Protein AF-A0A957SIU6-F1 (afdb_monomer)

pLDDT: mean 91.13, std 9.46, range [49.53, 98.44]

Secondary structure (DSSP, 8-state):
-PPPEEEEE--SHHHHHHHHHHHHTT-EEEEEES-HHHHHHHGGGSSEEEE--TT-HHHHHHHTGGGSSEEEE---S-HHHHHHHHHHHHHTT-S-EEEE-SSHHHHHHHHHTT-SEEE-HHHHHHHHHHHHHH-TTEEEEEEEETTEEEEEE---S--

Radius of gyration: 17.61 Å; Cα contacts (8 Å, |Δi|>4): 301; chains: 1; bounding box: 33×36×60 Å

Sequence (159 aa):
MKAKQFLVVGAGRFGAAVATTLYELKHEVVVIDEDEEAIENIMDKVTHALIADATDEATLRKIGCSNFDAIIIAIGENFEANILATVAAKSLGAQHVISKAKDLLSARVLERIGADMVIRPEHDMGVRLAGQLSSPTVIDALEMGDGHEVIEVEISAKL

Structure (mmCIF, N/CA/C/O backbone):
data_AF-A0A957SIU6-F1
#
_entry.id   AF-A0A957SIU6-F1
#
loop_
_atom_site.group_PDB
_atom_site.id
_atom_site.type_symbol
_atom_site.label_atom_id
_atom_site.label_alt_id
_atom_site.label_comp_id
_atom_site.label_asym_id
_atom_site.label_entity_id
_atom_site.label_seq_id
_atom_site.pdbx_PDB_ins_code
_atom_site.Cartn_x
_atom_site.Cartn_y
_atom_site.Cartn_z
_atom_site.occupancy
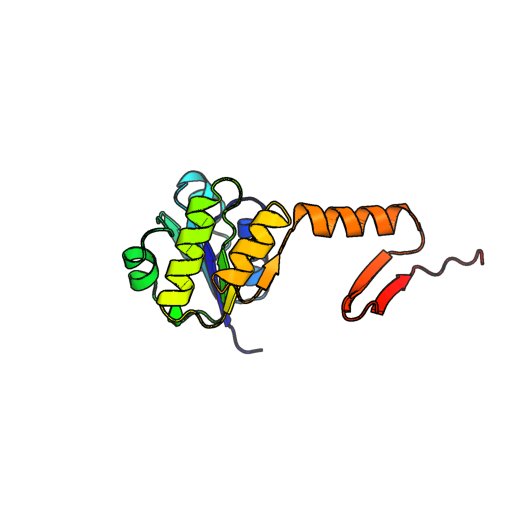_atom_site.B_iso_or_equiv
_atom_site.auth_seq_id
_atom_site.auth_comp_id
_atom_site.auth_asym_id
_atom_site.auth_atom_id
_atom_site.pdbx_PDB_model_num
ATOM 1 N N . MET A 1 1 ? -18.121 10.102 -12.415 1.00 61.47 1 MET A N 1
ATOM 2 C CA . MET A 1 1 ? -17.786 8.921 -11.587 1.00 61.47 1 MET A CA 1
ATOM 3 C C . MET A 1 1 ? -18.077 9.255 -10.134 1.00 61.47 1 MET A C 1
ATOM 5 O O . MET A 1 1 ? -17.905 10.408 -9.766 1.00 61.47 1 MET A O 1
ATOM 9 N N . LYS A 1 2 ? -18.560 8.298 -9.334 1.00 80.62 2 LYS A N 1
ATOM 10 C CA . LYS A 1 2 ? -18.734 8.489 -7.886 1.00 80.62 2 LYS A CA 1
ATOM 11 C C . LYS A 1 2 ? -17.346 8.505 -7.230 1.00 80.62 2 LYS A C 1
ATOM 13 O O . LYS A 1 2 ? -16.526 7.662 -7.588 1.00 80.62 2 LYS A O 1
ATOM 18 N N . ALA A 1 3 ? -17.085 9.456 -6.332 1.00 84.50 3 ALA A N 1
ATOM 19 C CA . ALA A 1 3 ? -15.851 9.465 -5.550 1.00 84.50 3 ALA A CA 1
ATOM 20 C C . ALA A 1 3 ? -15.792 8.196 -4.686 1.00 84.50 3 ALA A C 1
ATOM 22 O O . ALA A 1 3 ? -16.791 7.833 -4.059 1.00 84.50 3 ALA A O 1
ATOM 23 N N . LYS A 1 4 ? -14.650 7.511 -4.732 1.00 96.06 4 LYS A N 1
ATOM 24 C CA . LYS A 1 4 ? -14.345 6.327 -3.930 1.00 96.06 4 LYS A CA 1
ATOM 25 C C . LYS A 1 4 ? -13.429 6.709 -2.772 1.00 96.06 4 LYS A C 1
ATOM 27 O O . LYS A 1 4 ? -12.750 7.735 -2.851 1.00 96.06 4 LYS A O 1
ATOM 32 N N . GLN A 1 5 ? -13.420 5.878 -1.742 1.00 97.44 5 GLN A N 1
ATOM 33 C CA . GLN A 1 5 ? -12.589 6.022 -0.554 1.00 97.44 5 GLN A CA 1
ATOM 34 C C . GLN A 1 5 ? -11.495 4.958 -0.551 1.00 97.44 5 GLN A C 1
ATOM 36 O O . GLN A 1 5 ? -11.781 3.763 -0.649 1.00 97.44 5 GLN A O 1
ATOM 41 N N . PHE A 1 6 ? -10.247 5.390 -0.390 1.00 98.38 6 PHE A N 1
ATOM 42 C CA . PHE A 1 6 ? -9.079 4.516 -0.336 1.00 98.38 6 PHE A CA 1
ATOM 43 C C . PHE A 1 6 ? -8.300 4.708 0.961 1.00 98.38 6 PHE A C 1
ATOM 45 O O . PHE A 1 6 ? -8.076 5.840 1.395 1.00 98.38 6 PHE A O 1
ATOM 52 N N . LEU A 1 7 ? -7.856 3.598 1.546 1.00 98.25 7 LEU A N 1
ATOM 53 C CA . LEU A 1 7 ? -6.885 3.594 2.637 1.00 98.25 7 LEU A CA 1
ATOM 54 C C . LEU A 1 7 ? -5.543 3.106 2.093 1.00 98.25 7 LEU A C 1
ATOM 56 O O . LEU A 1 7 ? -5.462 2.006 1.550 1.00 98.25 7 LEU A O 1
ATOM 60 N N . VAL A 1 8 ? -4.490 3.899 2.247 1.00 98.31 8 VAL A N 1
ATOM 61 C CA . VAL A 1 8 ? -3.121 3.510 1.898 1.00 98.31 8 VAL A CA 1
ATOM 62 C C . VAL A 1 8 ? -2.322 3.335 3.181 1.00 98.31 8 VAL A C 1
ATOM 64 O O . VAL A 1 8 ? -2.169 4.264 3.967 1.00 98.31 8 VAL A O 1
ATOM 67 N N . VAL A 1 9 ? -1.823 2.124 3.389 1.00 97.88 9 VAL A N 1
ATOM 68 C CA . VAL A 1 9 ? -0.982 1.743 4.519 1.00 97.88 9 VAL A CA 1
ATOM 69 C C . VAL A 1 9 ? 0.469 1.723 4.056 1.00 97.88 9 VAL A C 1
ATOM 71 O O . VAL A 1 9 ? 0.860 0.856 3.276 1.00 97.88 9 VAL A O 1
ATOM 74 N N . GLY A 1 10 ? 1.264 2.666 4.542 1.00 96.88 10 GLY A N 1
ATOM 75 C CA . GLY A 1 10 ? 2.638 2.906 4.124 1.00 96.88 10 GLY A CA 1
ATOM 76 C C . GLY A 1 10 ? 2.744 4.094 3.162 1.00 96.88 10 GLY A C 1
ATOM 77 O O . GLY A 1 10 ? 2.254 4.040 2.035 1.00 96.88 10 GLY A O 1
ATOM 78 N N . ALA A 1 11 ? 3.448 5.138 3.582 1.00 96.94 11 ALA A N 1
ATOM 79 C CA . ALA A 1 11 ? 3.753 6.374 2.863 1.00 96.94 11 ALA A CA 1
ATOM 80 C C . ALA A 1 11 ? 5.154 6.360 2.214 1.00 96.94 11 ALA A C 1
ATOM 82 O O . ALA A 1 11 ? 5.678 7.393 1.800 1.00 96.94 11 ALA A O 1
ATOM 83 N N . GLY A 1 12 ? 5.764 5.181 2.056 1.00 94.69 12 GLY A N 1
ATOM 84 C CA . GLY A 1 12 ? 6.974 5.018 1.247 1.00 94.69 12 GLY A CA 1
ATOM 85 C C . GLY A 1 12 ? 6.740 5.343 -0.239 1.00 94.69 12 GLY A C 1
ATOM 86 O O . GLY A 1 12 ? 5.622 5.594 -0.675 1.00 94.69 12 GLY A O 1
ATOM 87 N N . ARG A 1 13 ? 7.791 5.261 -1.068 1.00 95.50 13 ARG A N 1
ATOM 88 C CA . ARG A 1 13 ? 7.764 5.681 -2.493 1.00 95.50 13 ARG A CA 1
ATOM 89 C C . ARG A 1 13 ? 6.533 5.214 -3.283 1.00 95.50 13 ARG A C 1
ATOM 91 O O . ARG A 1 13 ? 5.926 6.001 -3.998 1.00 95.50 13 ARG A O 1
ATOM 98 N N . PHE A 1 14 ? 6.188 3.931 -3.168 1.00 96.50 14 PHE A N 1
ATOM 99 C CA . PHE A 1 14 ? 5.059 3.355 -3.897 1.00 96.50 14 PHE A CA 1
ATOM 100 C C . PHE A 1 14 ? 3.709 3.810 -3.327 1.00 96.50 14 PHE A C 1
ATOM 102 O O . PHE A 1 14 ? 2.860 4.281 -4.077 1.00 96.50 14 PHE A O 1
ATOM 109 N N . GLY A 1 15 ? 3.520 3.696 -2.008 1.00 97.56 15 GLY A N 1
ATOM 110 C CA . GLY A 1 15 ? 2.267 4.080 -1.359 1.00 97.56 15 GLY A CA 1
ATOM 111 C C . GLY A 1 15 ? 1.973 5.570 -1.509 1.00 97.56 15 GLY A C 1
ATOM 112 O O . GLY A 1 15 ? 0.854 5.931 -1.859 1.00 97.56 15 GLY A O 1
ATOM 113 N N . ALA A 1 16 ? 2.995 6.423 -1.384 1.00 97.75 16 ALA A N 1
ATOM 114 C CA . ALA A 1 16 ? 2.873 7.852 -1.632 1.00 97.75 16 ALA A CA 1
ATOM 115 C C . ALA A 1 16 ? 2.419 8.152 -3.064 1.00 97.75 16 ALA A C 1
ATOM 117 O O . ALA A 1 16 ? 1.456 8.889 -3.243 1.00 97.75 16 ALA A O 1
ATOM 118 N N . ALA A 1 17 ? 3.047 7.538 -4.074 1.00 98.19 17 ALA A N 1
ATOM 119 C CA . ALA A 1 17 ? 2.654 7.725 -5.470 1.00 98.19 17 ALA A CA 1
ATOM 120 C C . ALA A 1 17 ? 1.197 7.301 -5.720 1.00 98.19 17 ALA A C 1
ATOM 122 O O . ALA A 1 17 ? 0.432 8.046 -6.329 1.00 98.19 17 ALA A O 1
ATOM 123 N N . VAL A 1 18 ? 0.786 6.139 -5.199 1.00 98.19 18 VAL A N 1
ATOM 124 C CA . VAL A 1 18 ? -0.607 5.674 -5.294 1.00 98.19 18 VAL A CA 1
ATOM 125 C C . VAL A 1 18 ? -1.557 6.669 -4.629 1.00 98.19 18 VAL A C 1
ATOM 127 O O . VAL A 1 18 ? -2.552 7.067 -5.235 1.00 98.19 18 VAL A O 1
ATOM 130 N N . ALA A 1 19 ? -1.245 7.097 -3.407 1.00 98.38 19 ALA A N 1
ATOM 131 C CA . ALA A 1 19 ? -2.091 7.989 -2.630 1.00 98.38 19 ALA A CA 1
ATOM 132 C C . ALA A 1 19 ? -2.274 9.353 -3.309 1.00 98.38 19 ALA A C 1
ATOM 134 O O . ALA A 1 19 ? -3.408 9.807 -3.480 1.00 98.38 19 ALA A O 1
ATOM 135 N N . THR A 1 20 ? -1.183 9.982 -3.753 1.00 98.25 20 THR A N 1
ATOM 136 C CA . THR A 1 20 ? -1.244 11.296 -4.403 1.00 98.25 20 THR A CA 1
ATOM 137 C C . THR A 1 20 ? -1.962 11.227 -5.744 1.00 98.25 20 THR A C 1
ATOM 139 O O . THR A 1 20 ? -2.789 12.086 -6.033 1.00 98.25 20 THR A O 1
ATOM 142 N N . THR A 1 21 ? -1.731 10.181 -6.544 1.00 98.25 21 THR A N 1
ATOM 143 C CA . THR A 1 21 ? -2.425 10.021 -7.830 1.00 98.25 21 THR A CA 1
ATOM 144 C C . THR A 1 21 ? -3.920 9.765 -7.638 1.00 98.25 21 THR A C 1
ATOM 146 O O . THR A 1 21 ? -4.737 10.364 -8.335 1.00 98.25 21 THR A O 1
ATOM 149 N N . LEU A 1 22 ? -4.321 8.933 -6.670 1.00 98.12 22 LEU A N 1
ATOM 150 C CA . LEU A 1 22 ? -5.741 8.736 -6.346 1.00 98.12 22 LEU A CA 1
ATOM 151 C C . LEU A 1 22 ? -6.409 10.046 -5.899 1.00 98.12 22 LEU A C 1
ATOM 153 O O . LEU A 1 22 ? -7.533 10.342 -6.311 1.00 98.12 22 LEU A O 1
ATOM 157 N N . TYR A 1 23 ? -5.707 10.855 -5.109 1.00 97.75 23 TYR A N 1
ATOM 158 C CA . TYR A 1 23 ? -6.196 12.159 -4.672 1.00 97.75 23 TYR A CA 1
ATOM 159 C C . TYR A 1 23 ? -6.336 13.154 -5.839 1.00 97.75 23 TYR A C 1
ATOM 161 O O . TYR A 1 23 ? -7.362 13.830 -5.974 1.00 97.75 23 TYR A O 1
ATOM 169 N N . GLU A 1 24 ? -5.360 13.202 -6.750 1.00 97.25 24 GLU A N 1
ATOM 170 C CA . GLU A 1 24 ? -5.419 14.007 -7.980 1.00 97.25 24 GLU A CA 1
ATOM 171 C C . GLU A 1 24 ? -6.613 13.626 -8.866 1.00 97.25 24 GLU A C 1
ATOM 173 O O . GLU A 1 24 ? -7.295 14.507 -9.407 1.00 97.25 24 GLU A O 1
ATOM 178 N N . LEU A 1 25 ? -6.936 12.329 -8.922 1.00 96.81 25 LEU A N 1
ATOM 179 C CA . LEU A 1 25 ? -8.120 11.768 -9.583 1.00 96.81 25 LEU A CA 1
ATOM 180 C C . LEU A 1 25 ? -9.445 12.059 -8.848 1.00 96.81 25 LEU A C 1
ATOM 182 O O . LEU A 1 25 ? -10.499 11.566 -9.256 1.00 96.81 25 LEU A O 1
ATOM 186 N N . LYS A 1 26 ? -9.426 12.916 -7.818 1.00 96.88 26 LYS A N 1
ATOM 187 C CA . LYS A 1 26 ? -10.594 13.375 -7.042 1.00 96.88 26 LYS A CA 1
ATOM 188 C C . LYS A 1 26 ? -11.258 12.268 -6.224 1.00 96.88 26 LYS A C 1
ATOM 190 O O . LYS A 1 26 ? -12.479 12.265 -6.048 1.00 96.88 26 LYS A O 1
ATOM 195 N N . HIS A 1 27 ? -10.460 11.333 -5.723 1.00 97.75 27 HIS A N 1
ATOM 196 C CA . HIS A 1 27 ? -10.890 10.363 -4.722 1.00 97.75 27 HIS A CA 1
ATOM 197 C C . HIS A 1 27 ? -10.515 10.806 -3.308 1.00 97.75 27 HIS A C 1
ATOM 199 O O . HIS A 1 27 ? -9.635 11.644 -3.113 1.00 97.75 27 HIS A O 1
ATOM 205 N N . GLU A 1 28 ? -11.209 10.242 -2.324 1.00 97.31 28 GLU A N 1
ATOM 206 C CA . GLU A 1 28 ? -10.888 10.439 -0.915 1.00 97.31 28 GLU A CA 1
ATOM 207 C C . GLU A 1 28 ? -9.814 9.428 -0.516 1.00 97.31 28 GLU A C 1
ATOM 209 O O . GLU A 1 28 ? -9.976 8.223 -0.721 1.00 97.31 28 GLU A O 1
ATOM 214 N N . VAL A 1 29 ? -8.700 9.923 0.016 1.00 98.06 29 VAL A N 1
ATOM 215 C CA . VAL A 1 29 ? -7.523 9.106 0.319 1.00 98.06 29 VAL A CA 1
ATOM 216 C C . VAL A 1 29 ? -7.074 9.371 1.744 1.00 98.06 29 VAL A C 1
ATOM 218 O O . VAL A 1 29 ? -6.707 10.495 2.093 1.00 98.06 29 VAL A O 1
ATOM 221 N N . VAL A 1 30 ? -7.084 8.315 2.550 1.00 98.19 30 VAL A N 1
ATOM 222 C CA . VAL A 1 30 ? -6.500 8.302 3.889 1.00 98.19 30 VAL A CA 1
ATOM 223 C C . VAL A 1 30 ? -5.181 7.547 3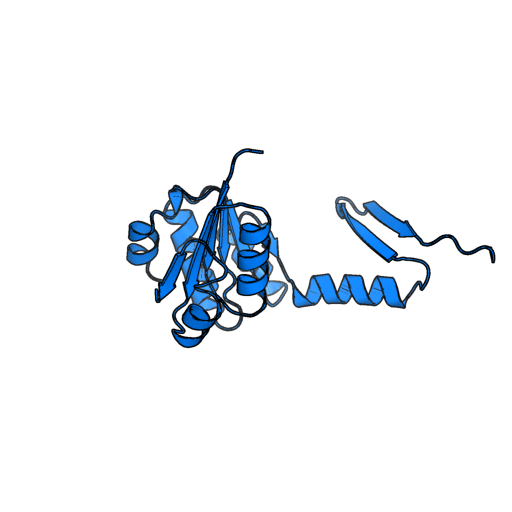.822 1.00 98.19 30 VAL A C 1
ATOM 225 O O . VAL A 1 30 ? -5.134 6.437 3.296 1.00 98.19 30 VAL A O 1
ATOM 228 N N . VAL A 1 31 ? -4.116 8.138 4.350 1.00 98.25 31 VAL A N 1
ATOM 229 C CA . VAL A 1 31 ? -2.792 7.512 4.435 1.00 98.25 31 VAL A CA 1
ATOM 230 C C . VAL A 1 31 ? -2.432 7.284 5.892 1.00 98.25 31 VAL A C 1
ATOM 232 O O . VAL A 1 31 ? -2.634 8.174 6.719 1.00 98.25 31 VAL A O 1
ATOM 235 N N . ILE A 1 32 ? -1.891 6.107 6.199 1.00 97.38 32 ILE A N 1
ATOM 236 C CA . ILE A 1 32 ? -1.303 5.813 7.505 1.00 97.38 32 ILE A CA 1
ATOM 237 C C . ILE A 1 32 ? 0.117 5.285 7.364 1.00 97.38 32 ILE A C 1
ATOM 239 O O . ILE A 1 32 ? 0.399 4.507 6.453 1.00 97.38 32 ILE A O 1
ATOM 243 N N . ASP A 1 33 ? 0.995 5.699 8.266 1.00 96.50 33 ASP A N 1
ATOM 244 C CA . ASP A 1 33 ? 2.370 5.218 8.397 1.00 96.50 33 ASP A CA 1
ATOM 245 C C . ASP A 1 33 ? 2.815 5.386 9.860 1.00 96.50 33 ASP A C 1
ATOM 247 O O . ASP A 1 33 ? 2.237 6.186 10.596 1.00 96.50 33 ASP A O 1
ATOM 251 N N . GLU A 1 34 ? 3.811 4.624 10.296 1.00 94.44 34 GLU A N 1
ATOM 252 C CA . GLU A 1 34 ? 4.443 4.786 11.610 1.00 94.44 34 GLU A CA 1
ATOM 253 C C . GLU A 1 34 ? 5.489 5.911 11.613 1.00 94.44 34 GLU A C 1
ATOM 255 O O . GLU A 1 34 ? 5.772 6.486 12.665 1.00 94.44 34 GLU A O 1
ATOM 260 N N . ASP A 1 35 ? 6.039 6.239 10.442 1.00 94.88 35 ASP A N 1
ATOM 261 C CA . ASP A 1 35 ? 7.033 7.287 10.250 1.00 94.88 35 ASP A CA 1
ATOM 262 C C . ASP A 1 35 ? 6.365 8.668 10.137 1.00 94.88 35 ASP A C 1
ATOM 264 O O . ASP A 1 35 ? 5.686 8.995 9.157 1.00 94.88 35 ASP A O 1
ATOM 268 N N . GLU A 1 36 ? 6.583 9.496 11.160 1.00 96.50 36 GLU A N 1
ATOM 269 C CA . GLU A 1 36 ? 6.113 10.882 11.227 1.00 96.50 36 GLU A CA 1
A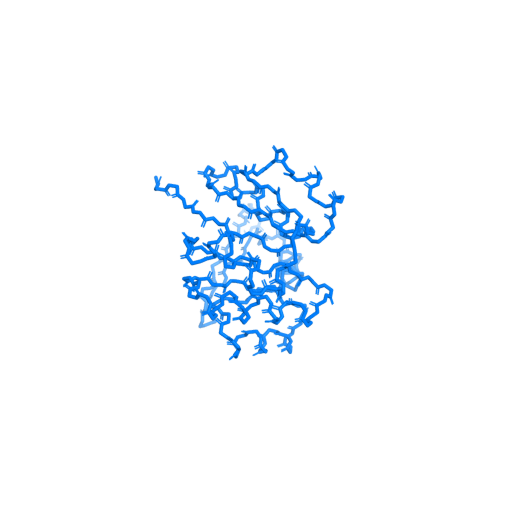TOM 270 C C . GLU A 1 36 ? 6.616 11.719 10.046 1.00 96.50 36 GLU A C 1
ATOM 272 O O . GLU A 1 36 ? 5.830 12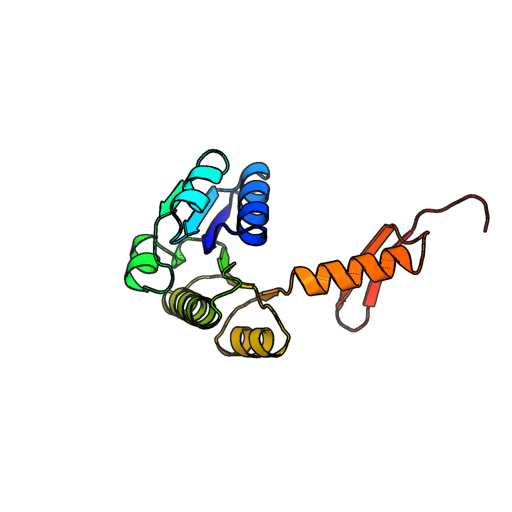.445 9.437 1.00 96.50 36 GLU A O 1
ATOM 277 N N . GLU A 1 37 ? 7.881 11.561 9.648 1.00 96.50 37 GLU A N 1
ATOM 278 C CA . GLU A 1 37 ? 8.464 12.325 8.542 1.00 96.50 37 GLU A CA 1
ATOM 279 C C . GLU A 1 37 ? 7.788 11.949 7.214 1.00 96.50 37 GLU A C 1
ATOM 281 O O . GLU A 1 37 ? 7.493 12.805 6.373 1.00 96.50 37 GLU A O 1
ATOM 286 N N . ALA A 1 38 ? 7.477 10.666 7.016 1.00 95.81 38 ALA A N 1
ATOM 287 C CA . ALA A 1 38 ? 6.752 10.209 5.833 1.00 95.81 38 ALA A CA 1
ATOM 288 C C . ALA A 1 38 ? 5.331 10.802 5.763 1.00 95.81 38 ALA A C 1
ATOM 290 O O . ALA A 1 38 ? 4.875 11.189 4.681 1.00 95.81 38 ALA A O 1
ATOM 291 N N . ILE A 1 39 ? 4.650 10.924 6.908 1.00 97.62 39 ILE A N 1
ATOM 292 C CA . ILE A 1 39 ? 3.316 11.532 7.011 1.00 97.62 39 ILE A CA 1
ATOM 293 C C . ILE A 1 39 ? 3.353 13.040 6.758 1.00 97.62 39 ILE A C 1
ATOM 295 O O . ILE A 1 39 ? 2.549 13.541 5.964 1.00 97.62 39 ILE A O 1
ATOM 299 N N . GLU A 1 40 ? 4.295 13.764 7.359 1.00 97.00 40 GLU A N 1
ATOM 300 C CA . GLU A 1 40 ? 4.460 15.206 7.137 1.00 97.00 40 GLU A CA 1
ATOM 301 C C . GLU A 1 40 ? 4.678 15.529 5.651 1.00 97.00 40 GLU A C 1
ATOM 303 O O . GLU A 1 40 ? 4.096 16.468 5.108 1.00 97.00 40 GLU A O 1
ATOM 308 N N . ASN A 1 41 ? 5.444 14.698 4.942 1.00 96.44 41 ASN A N 1
ATOM 309 C CA . ASN A 1 41 ? 5.743 14.896 3.523 1.00 96.44 41 ASN A CA 1
ATOM 310 C C . ASN A 1 41 ? 4.537 14.718 2.577 1.00 96.44 41 ASN A C 1
ATOM 312 O O . ASN A 1 41 ? 4.579 15.181 1.422 1.00 96.44 41 ASN A O 1
ATOM 316 N N . ILE A 1 42 ? 3.481 14.026 3.021 1.00 97.25 42 ILE A N 1
ATOM 317 C CA . ILE A 1 42 ? 2.314 13.692 2.192 1.00 97.25 42 ILE A CA 1
ATOM 318 C C . ILE A 1 42 ? 1.019 14.374 2.637 1.00 97.25 42 ILE A C 1
ATOM 320 O O . ILE A 1 42 ? 0.097 14.457 1.827 1.00 97.25 42 ILE A O 1
ATOM 324 N N . MET A 1 43 ? 0.937 14.896 3.865 1.00 96.25 43 MET A N 1
ATOM 325 C CA . MET A 1 43 ? -0.314 15.392 4.457 1.00 96.25 43 MET A CA 1
ATOM 326 C C . MET A 1 43 ? -1.048 16.452 3.618 1.00 96.25 43 MET A C 1
ATOM 328 O O . MET A 1 43 ? -2.274 16.437 3.568 1.00 96.25 43 MET A O 1
ATOM 332 N N . ASP A 1 44 ? -0.321 17.302 2.886 1.00 96.25 44 ASP A N 1
ATOM 333 C CA . ASP A 1 44 ? -0.901 18.338 2.013 1.00 96.25 44 ASP A CA 1
ATOM 334 C C . ASP A 1 44 ? -1.360 17.818 0.634 1.00 96.25 44 ASP A C 1
ATOM 336 O O . ASP A 1 44 ? -1.874 18.574 -0.195 1.00 96.25 44 ASP A O 1
ATOM 340 N N . LYS A 1 45 ? -1.146 16.530 0.347 1.00 97.19 45 LYS A N 1
ATOM 341 C CA . LYS A 1 45 ? -1.379 15.900 -0.965 1.00 97.19 45 LYS A CA 1
ATOM 342 C C . LYS A 1 45 ? -2.407 14.770 -0.919 1.00 97.19 45 LYS A C 1
ATOM 344 O O . LYS A 1 45 ? -2.539 14.036 -1.898 1.00 97.19 45 LYS A O 1
ATOM 349 N N . VAL A 1 46 ? -3.106 14.610 0.202 1.00 98.06 46 VAL A N 1
ATOM 350 C CA . VAL A 1 46 ? -4.133 13.582 0.429 1.00 98.06 46 VAL A CA 1
ATOM 351 C C . VAL A 1 46 ? -5.277 14.153 1.269 1.00 98.06 46 VAL A C 1
ATOM 353 O O . VAL A 1 46 ? -5.203 15.284 1.739 1.00 98.06 46 VAL A O 1
ATOM 356 N N . THR A 1 47 ? -6.362 13.396 1.454 1.00 97.56 47 THR A N 1
ATOM 357 C CA . THR A 1 47 ? -7.510 13.860 2.251 1.00 97.56 47 THR A CA 1
ATOM 358 C C . THR A 1 47 ? -7.173 13.890 3.738 1.00 97.56 47 THR A C 1
ATOM 360 O O . THR A 1 47 ? -7.432 14.887 4.407 1.00 97.56 47 THR A O 1
ATOM 363 N N . HIS A 1 48 ? -6.575 12.809 4.243 1.00 97.19 48 HIS A N 1
ATOM 364 C CA . HIS A 1 48 ? -6.064 12.719 5.607 1.00 97.19 48 HIS A CA 1
ATOM 365 C C . HIS A 1 48 ? -4.784 11.885 5.635 1.00 97.19 48 HIS A C 1
ATOM 367 O O . HIS A 1 48 ? -4.684 10.875 4.943 1.00 97.19 48 HIS A O 1
ATOM 373 N N . ALA A 1 49 ? -3.833 12.279 6.475 1.00 97.62 49 ALA A N 1
ATOM 374 C CA . ALA A 1 49 ? -2.640 11.501 6.776 1.00 97.62 49 ALA A CA 1
ATOM 375 C C . ALA A 1 49 ? -2.522 11.367 8.300 1.00 97.62 49 ALA A C 1
ATOM 377 O O . ALA A 1 49 ? -2.717 12.350 9.018 1.00 97.62 49 ALA A O 1
ATOM 378 N N . LEU A 1 50 ? -2.289 10.153 8.798 1.00 96.62 50 LEU A N 1
ATOM 379 C CA . LEU A 1 50 ? -2.277 9.841 10.228 1.00 96.62 50 LEU A CA 1
ATOM 380 C C . LEU A 1 50 ? -1.048 9.004 10.574 1.00 96.62 50 LEU A C 1
ATOM 382 O O . LEU A 1 50 ? -0.744 8.034 9.886 1.00 96.62 50 LEU A O 1
ATOM 386 N N . ILE A 1 51 ? -0.402 9.333 11.689 1.00 96.88 51 ILE A N 1
ATOM 387 C CA . ILE A 1 51 ? 0.655 8.493 12.254 1.00 96.88 51 ILE A CA 1
ATOM 388 C C . ILE A 1 51 ? -0.018 7.348 13.010 1.00 96.88 51 ILE A C 1
ATOM 390 O O . ILE A 1 51 ? -0.714 7.588 14.003 1.00 96.88 51 ILE A O 1
ATOM 394 N N . ALA A 1 52 ? 0.117 6.120 12.514 1.00 94.88 52 ALA A N 1
ATOM 395 C CA . ALA A 1 52 ? -0.570 4.962 13.070 1.00 94.88 52 ALA A CA 1
ATOM 396 C C . ALA A 1 52 ? 0.087 3.631 12.672 1.00 94.88 52 ALA A C 1
ATOM 398 O O . ALA A 1 52 ? 0.466 3.430 11.520 1.00 94.88 52 ALA A O 1
ATOM 399 N N . ASP A 1 53 ? 0.123 2.687 13.616 1.00 91.50 53 ASP A N 1
ATOM 400 C CA . ASP A 1 53 ? 0.559 1.312 13.364 1.00 91.50 53 ASP A CA 1
ATOM 401 C C . ASP A 1 53 ? -0.587 0.493 12.753 1.00 91.50 53 ASP A C 1
ATOM 403 O O . ASP A 1 53 ? -1.611 0.221 13.383 1.00 91.50 53 ASP A O 1
ATOM 407 N N . ALA A 1 54 ? -0.407 0.089 11.500 1.00 87.56 54 ALA A N 1
ATOM 408 C CA . ALA A 1 54 ? -1.388 -0.690 10.757 1.00 87.56 54 ALA A CA 1
ATOM 409 C C . ALA A 1 54 ? -1.378 -2.192 11.079 1.00 87.56 54 ALA A C 1
ATOM 411 O O . ALA A 1 54 ? -2.257 -2.919 10.612 1.00 87.56 54 ALA A O 1
ATOM 412 N N . THR A 1 55 ? -0.395 -2.673 11.843 1.00 89.56 55 THR A N 1
ATOM 413 C CA . THR A 1 55 ? -0.352 -4.058 12.332 1.00 89.56 55 THR A CA 1
ATOM 414 C C . THR A 1 55 ? -1.298 -4.272 13.515 1.00 89.56 55 THR A C 1
ATOM 416 O O . THR A 1 55 ? -1.732 -5.399 13.762 1.00 89.56 55 THR A O 1
ATOM 419 N N . ASP A 1 56 ? -1.688 -3.191 14.199 1.00 89.00 56 ASP A N 1
ATOM 420 C CA . ASP A 1 56 ? -2.688 -3.209 15.259 1.00 89.00 56 ASP A CA 1
ATOM 421 C C . ASP A 1 56 ? -4.115 -3.185 14.685 1.00 89.00 56 ASP A C 1
ATOM 423 O O . ASP A 1 56 ? -4.621 -2.179 14.175 1.00 89.00 56 ASP A O 1
ATOM 427 N N . GLU A 1 57 ? -4.823 -4.303 14.841 1.00 89.69 57 GLU A N 1
ATOM 428 C CA . GLU A 1 57 ? -6.220 -4.434 14.434 1.00 89.69 57 GLU A CA 1
ATOM 429 C C . GLU A 1 57 ? -7.126 -3.377 15.096 1.00 89.69 57 GLU A C 1
ATOM 431 O O . GLU A 1 57 ? -8.074 -2.890 14.472 1.00 89.69 57 GLU A O 1
ATOM 436 N N . ALA A 1 58 ? -6.849 -2.974 16.342 1.00 91.62 58 ALA A N 1
ATOM 437 C CA . ALA A 1 58 ? -7.643 -1.950 17.020 1.00 91.62 58 ALA A CA 1
ATOM 438 C C . ALA A 1 58 ? -7.497 -0.580 16.345 1.00 91.62 58 ALA A C 1
ATOM 440 O O . ALA A 1 58 ? -8.464 0.187 16.284 1.00 91.62 58 ALA A O 1
ATOM 441 N N . THR A 1 59 ? -6.319 -0.289 15.802 1.00 92.44 59 THR A N 1
ATOM 442 C CA . THR A 1 59 ? -6.039 0.920 15.028 1.00 92.44 59 THR A CA 1
ATOM 443 C C . THR A 1 59 ? -6.801 0.914 13.702 1.00 92.44 59 THR A C 1
ATOM 445 O O . THR A 1 59 ? -7.583 1.836 13.447 1.00 92.44 59 THR A O 1
ATOM 448 N N . LEU A 1 60 ? -6.714 -0.164 12.915 1.00 92.56 60 LEU A N 1
ATOM 449 C CA . LEU A 1 60 ? -7.483 -0.294 11.665 1.00 92.56 60 LEU A CA 1
ATOM 450 C C . LEU A 1 60 ? -9.003 -0.266 11.894 1.00 92.56 60 LEU A C 1
ATOM 452 O O . LEU A 1 60 ? -9.760 0.288 11.089 1.00 92.56 60 LEU A O 1
ATOM 456 N N . ARG A 1 61 ? -9.469 -0.812 13.020 1.00 93.88 61 ARG A N 1
ATOM 457 C CA . ARG A 1 61 ? -10.878 -0.762 13.425 1.00 93.88 61 ARG A CA 1
ATOM 458 C C . ARG A 1 61 ? -11.341 0.665 13.712 1.00 93.88 61 ARG A C 1
ATOM 460 O O . ARG A 1 61 ? -12.425 1.034 13.269 1.00 93.88 61 ARG A O 1
ATOM 467 N N . LYS A 1 62 ? -10.541 1.469 14.423 1.00 93.25 62 LYS A N 1
ATOM 468 C CA . LYS A 1 62 ? -10.854 2.883 14.715 1.00 93.25 62 LYS A CA 1
ATOM 469 C C . LYS A 1 62 ? -10.914 3.735 13.450 1.00 93.25 62 LYS A C 1
ATOM 471 O O . LYS A 1 62 ? -11.771 4.606 13.358 1.00 93.25 62 LYS A O 1
ATOM 476 N N . ILE A 1 63 ? -10.040 3.454 12.484 1.00 92.88 63 ILE A N 1
ATOM 477 C CA . ILE A 1 63 ? -10.023 4.115 11.170 1.00 92.88 63 ILE A CA 1
ATOM 478 C C . ILE A 1 63 ? -11.277 3.763 10.347 1.00 92.88 63 ILE A C 1
ATOM 480 O O . ILE A 1 63 ? -11.658 4.506 9.448 1.00 92.88 63 ILE A O 1
ATOM 484 N N . GLY A 1 64 ? -11.964 2.662 10.668 1.00 92.38 64 GLY A N 1
ATOM 485 C CA . GLY A 1 64 ? -13.140 2.221 9.922 1.00 92.38 64 GLY A CA 1
ATOM 486 C C . GLY A 1 64 ? -12.766 1.542 8.608 1.00 92.38 64 GLY A C 1
ATOM 487 O O . GLY A 1 64 ? -13.417 1.762 7.595 1.00 92.38 64 GLY A O 1
ATOM 488 N N . CYS A 1 65 ? -11.721 0.713 8.640 1.00 89.56 65 CYS A N 1
ATOM 489 C CA . CYS A 1 65 ? -11.167 -0.066 7.528 1.00 89.56 65 CYS A CA 1
ATOM 490 C C . CYS A 1 65 ? -12.220 -0.674 6.561 1.00 89.56 65 CYS A C 1
ATOM 492 O O . CYS A 1 65 ? -12.052 -0.609 5.347 1.00 89.56 65 CYS A O 1
ATOM 494 N N . SER A 1 66 ? -13.355 -1.177 7.056 1.00 91.50 66 SER A N 1
ATOM 495 C CA . SER A 1 66 ? -14.432 -1.758 6.231 1.00 91.50 66 SER A CA 1
ATOM 496 C C . SER A 1 66 ? -15.233 -0.760 5.375 1.00 91.50 66 SER A C 1
ATOM 498 O O . SER A 1 66 ? -15.958 -1.177 4.468 1.00 91.50 66 SER A O 1
ATOM 500 N N . ASN A 1 67 ? -15.117 0.543 5.642 1.00 93.94 67 ASN A N 1
ATOM 501 C CA . ASN A 1 67 ? -15.833 1.595 4.915 1.00 93.94 67 ASN A CA 1
ATOM 502 C C . ASN A 1 67 ? -15.142 1.998 3.604 1.00 93.94 67 ASN A C 1
ATOM 504 O O . ASN A 1 67 ? -15.771 2.642 2.766 1.00 93.94 67 ASN A O 1
ATOM 508 N N . PHE A 1 68 ? -13.870 1.633 3.428 1.00 96.69 68 PHE A N 1
ATOM 509 C CA . PHE A 1 68 ? -13.104 1.948 2.227 1.00 96.69 68 PHE A CA 1
ATOM 510 C C . PHE A 1 68 ? -13.462 0.996 1.081 1.00 96.69 68 PHE A C 1
ATOM 512 O O . PHE A 1 68 ? -13.675 -0.201 1.287 1.00 96.69 68 PHE A O 1
ATOM 519 N N . ASP A 1 69 ? -13.484 1.525 -0.143 1.00 97.44 69 ASP A N 1
ATOM 520 C CA . ASP A 1 69 ? -13.684 0.730 -1.356 1.00 97.44 69 ASP A CA 1
ATOM 521 C C . ASP A 1 69 ? -12.486 -0.196 -1.615 1.00 97.44 69 ASP A C 1
ATOM 523 O O . ASP A 1 69 ? -12.653 -1.304 -2.123 1.00 97.44 69 ASP A O 1
ATOM 527 N N . ALA A 1 70 ? -11.274 0.258 -1.280 1.00 97.88 70 ALA A N 1
ATOM 528 C CA . ALA A 1 70 ? -10.070 -0.558 -1.337 1.00 97.88 70 ALA A CA 1
ATOM 529 C C . ALA A 1 70 ? -8.993 -0.095 -0.348 1.00 97.88 70 ALA A C 1
ATOM 531 O O . ALA A 1 70 ? -8.893 1.088 -0.007 1.00 97.88 70 ALA A O 1
ATOM 532 N N . ILE A 1 71 ? -8.162 -1.047 0.070 1.00 98.06 71 ILE A N 1
ATOM 533 C CA . ILE A 1 71 ? -7.055 -0.845 1.002 1.00 98.06 71 ILE A CA 1
ATOM 534 C C . ILE A 1 71 ? -5.767 -1.300 0.342 1.00 98.06 71 ILE A C 1
ATOM 536 O O . ILE A 1 71 ? -5.667 -2.436 -0.114 1.00 98.06 71 ILE A O 1
ATOM 540 N N . ILE A 1 72 ? -4.780 -0.416 0.303 1.00 98.44 72 ILE A N 1
ATOM 541 C CA . ILE A 1 72 ? -3.486 -0.658 -0.316 1.00 98.44 72 ILE A CA 1
ATOM 542 C C . ILE A 1 72 ? -2.453 -0.825 0.799 1.00 98.44 72 ILE A C 1
ATOM 544 O O . ILE A 1 72 ? -2.074 0.150 1.439 1.00 98.44 72 ILE A O 1
ATOM 548 N N . ILE A 1 73 ? -1.982 -2.051 1.023 1.00 98.00 73 ILE A N 1
ATOM 549 C CA . ILE A 1 73 ? -0.897 -2.380 1.952 1.00 98.00 73 ILE A CA 1
ATOM 550 C C . ILE A 1 73 ? 0.440 -2.224 1.213 1.00 98.00 73 ILE A C 1
ATOM 552 O O . ILE A 1 73 ? 0.924 -3.139 0.545 1.00 98.00 73 ILE A O 1
ATOM 556 N N . ALA A 1 74 ? 1.038 -1.040 1.309 1.00 97.56 74 ALA A N 1
ATOM 557 C CA . ALA A 1 74 ? 2.273 -0.639 0.636 1.00 97.56 74 ALA A CA 1
ATOM 558 C C . ALA A 1 74 ? 3.539 -0.774 1.513 1.00 97.56 74 ALA A C 1
ATOM 560 O O . ALA A 1 74 ? 4.575 -0.180 1.200 1.00 97.56 74 ALA A O 1
ATOM 561 N N . ILE A 1 75 ? 3.492 -1.587 2.574 1.00 94.88 75 ILE A N 1
ATOM 562 C CA . ILE A 1 75 ? 4.636 -1.873 3.455 1.00 94.88 75 ILE A CA 1
ATOM 563 C C . ILE A 1 75 ? 5.675 -2.722 2.701 1.00 94.88 75 ILE A C 1
ATOM 565 O O . ILE A 1 75 ? 5.398 -3.852 2.300 1.00 94.88 75 ILE A O 1
ATOM 569 N N . GLY A 1 76 ? 6.877 -2.180 2.486 1.00 82.44 76 GLY A N 1
ATOM 570 C CA . GLY A 1 76 ? 7.916 -2.823 1.670 1.00 82.44 76 GLY A CA 1
ATOM 571 C C . GLY A 1 76 ? 8.907 -3.689 2.451 1.00 82.44 76 GLY A C 1
ATOM 572 O O . GLY A 1 76 ? 9.040 -4.881 2.180 1.00 82.44 76 GLY A O 1
ATOM 573 N N . GLU A 1 77 ? 9.628 -3.080 3.394 1.00 85.38 77 GLU A N 1
ATOM 574 C CA . GLU A 1 77 ? 10.786 -3.710 4.048 1.00 85.38 77 GLU A CA 1
ATOM 575 C C . GLU A 1 77 ? 10.374 -4.729 5.117 1.00 85.38 77 GLU A C 1
ATOM 577 O O . GLU A 1 77 ? 10.950 -5.816 5.220 1.00 85.38 77 GLU A O 1
ATOM 582 N N . ASN A 1 78 ? 9.331 -4.409 5.887 1.00 93.56 78 ASN A N 1
ATOM 583 C CA . ASN A 1 78 ? 8.845 -5.265 6.957 1.00 93.56 78 ASN A CA 1
ATOM 584 C C . ASN A 1 78 ? 7.763 -6.229 6.444 1.00 93.56 78 ASN A C 1
ATOM 586 O O . ASN A 1 78 ? 6.573 -5.914 6.393 1.00 93.56 78 ASN A O 1
ATOM 590 N N . PHE A 1 79 ? 8.194 -7.430 6.057 1.00 93.44 79 PHE A N 1
ATOM 591 C CA . PHE A 1 79 ? 7.289 -8.465 5.557 1.00 93.44 79 PHE A CA 1
ATOM 592 C C . PHE A 1 79 ? 6.285 -8.947 6.615 1.00 93.44 79 PHE A C 1
ATOM 594 O O . PHE A 1 79 ? 5.137 -9.225 6.276 1.00 93.44 79 PHE A O 1
ATOM 601 N N . GLU A 1 80 ? 6.693 -9.014 7.885 1.00 94.88 80 GLU A N 1
ATOM 602 C CA . GLU A 1 80 ? 5.805 -9.391 8.989 1.00 94.88 80 GLU A CA 1
ATOM 603 C C . GLU A 1 80 ? 4.688 -8.358 9.162 1.00 94.88 80 GLU A C 1
ATOM 605 O O . GLU A 1 80 ? 3.515 -8.726 9.175 1.00 94.88 80 GLU A O 1
ATOM 610 N N . ALA A 1 81 ? 5.031 -7.067 9.173 1.00 95.06 81 ALA A N 1
ATOM 611 C CA . ALA A 1 81 ? 4.046 -5.993 9.257 1.00 95.06 81 ALA A CA 1
ATOM 612 C C . ALA A 1 81 ? 3.067 -6.000 8.071 1.00 95.06 81 ALA A C 1
ATOM 614 O O . ALA A 1 81 ? 1.869 -5.807 8.261 1.00 95.06 81 ALA A O 1
ATOM 615 N N . ASN A 1 82 ? 3.539 -6.293 6.855 1.00 95.75 82 ASN A N 1
ATOM 616 C CA . ASN A 1 82 ? 2.672 -6.417 5.681 1.00 95.75 82 ASN A CA 1
ATOM 617 C C . ASN A 1 82 ? 1.672 -7.583 5.818 1.00 95.75 82 ASN A C 1
ATOM 619 O O . ASN A 1 82 ? 0.477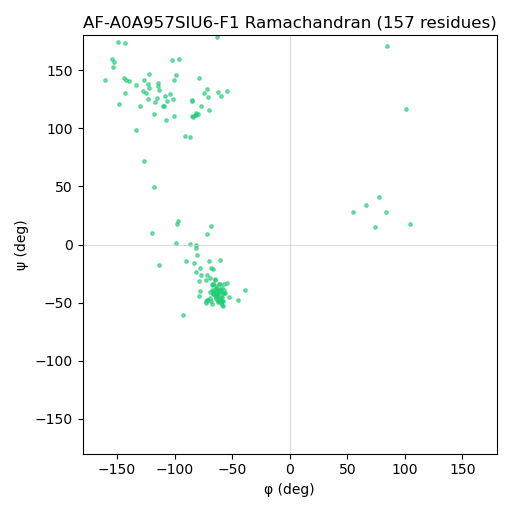 -7.407 5.567 1.00 95.75 82 ASN A O 1
ATOM 623 N N . ILE A 1 83 ? 2.133 -8.753 6.279 1.00 96.12 83 ILE A N 1
ATOM 624 C CA . ILE A 1 83 ? 1.255 -9.897 6.571 1.00 96.12 83 ILE A CA 1
ATOM 625 C C . ILE A 1 83 ? 0.215 -9.512 7.624 1.00 96.12 83 ILE A C 1
ATOM 627 O O . ILE A 1 83 ? -0.976 -9.721 7.397 1.00 96.12 83 ILE A O 1
ATOM 631 N N . LEU A 1 84 ? 0.649 -8.951 8.756 1.00 95.69 84 LEU A N 1
ATOM 632 C CA . LEU A 1 84 ? -0.238 -8.600 9.865 1.00 95.69 84 LEU A CA 1
ATOM 633 C C . LEU A 1 84 ? -1.287 -7.572 9.439 1.00 95.69 84 LEU A C 1
ATOM 635 O O . LEU A 1 84 ? -2.474 -7.795 9.663 1.00 95.69 84 LEU A O 1
ATOM 639 N N . ALA A 1 85 ? -0.878 -6.510 8.744 1.00 96.38 85 ALA A N 1
ATOM 640 C CA . ALA A 1 85 ? -1.793 -5.491 8.242 1.00 96.38 85 ALA A CA 1
ATOM 641 C C . ALA A 1 85 ? -2.789 -6.067 7.217 1.00 96.38 85 ALA A C 1
ATOM 643 O O . ALA A 1 85 ? -3.980 -5.758 7.268 1.00 96.38 85 ALA A O 1
ATOM 644 N N . THR A 1 86 ? -2.337 -6.963 6.329 1.00 96.81 86 THR A N 1
ATOM 645 C CA . THR A 1 86 ? -3.210 -7.658 5.364 1.00 96.81 86 THR A CA 1
ATOM 646 C C . THR A 1 86 ? -4.251 -8.525 6.083 1.00 96.81 86 THR A C 1
ATOM 648 O O . THR A 1 86 ? -5.447 -8.422 5.801 1.00 96.81 86 THR A O 1
ATOM 651 N N . VAL A 1 87 ? -3.825 -9.351 7.045 1.00 95.75 87 VAL A N 1
ATOM 652 C CA . VAL A 1 87 ? -4.724 -10.218 7.828 1.00 95.75 87 VAL A CA 1
ATOM 653 C C . VAL A 1 87 ? -5.710 -9.392 8.648 1.00 95.75 87 VAL A C 1
ATOM 655 O O . VAL A 1 87 ? -6.899 -9.717 8.670 1.00 95.75 87 VAL A O 1
ATOM 658 N N . ALA A 1 88 ? -5.247 -8.324 9.296 1.00 95.00 88 ALA A N 1
ATOM 659 C CA . ALA A 1 88 ? -6.087 -7.446 10.100 1.00 95.00 88 ALA A CA 1
ATOM 660 C C . ALA A 1 88 ? -7.141 -6.743 9.230 1.00 95.00 88 ALA A C 1
ATOM 662 O O . ALA A 1 88 ? -8.327 -6.768 9.561 1.00 95.00 88 ALA A O 1
ATOM 663 N N . ALA A 1 89 ? -6.749 -6.207 8.070 1.00 95.69 89 ALA A N 1
ATOM 664 C CA . ALA A 1 89 ? -7.675 -5.601 7.117 1.00 95.69 89 ALA A CA 1
ATOM 665 C C . ALA A 1 89 ? -8.757 -6.590 6.651 1.00 95.69 89 ALA A C 1
ATOM 667 O O . ALA A 1 89 ? -9.951 -6.282 6.715 1.00 95.69 89 ALA A O 1
ATOM 668 N N . LYS A 1 90 ? -8.370 -7.810 6.249 1.00 95.19 90 LYS A N 1
ATOM 669 C CA . LYS A 1 90 ? -9.335 -8.845 5.837 1.00 95.19 90 LYS A CA 1
ATOM 670 C C . LYS A 1 90 ? -10.245 -9.286 6.981 1.00 95.19 90 LYS A C 1
ATOM 672 O O . LYS A 1 90 ? -11.451 -9.404 6.773 1.00 95.19 90 LYS A O 1
ATOM 677 N N . SER A 1 91 ? -9.707 -9.469 8.184 1.00 93.19 91 SER A N 1
ATOM 678 C CA . SER A 1 91 ? -10.482 -9.872 9.370 1.00 93.19 91 SER A CA 1
ATOM 679 C C . SER A 1 91 ? -11.508 -8.815 9.790 1.00 93.19 91 SER A C 1
ATOM 681 O O . SER A 1 91 ? -12.574 -9.154 10.301 1.00 93.19 91 SER A O 1
ATOM 683 N N . LEU A 1 92 ? -11.228 -7.537 9.522 1.00 94.88 92 LEU A N 1
ATOM 684 C CA . LEU A 1 92 ? -12.146 -6.420 9.759 1.00 94.88 92 LEU A CA 1
ATOM 685 C C . LEU A 1 92 ? -13.198 -6.234 8.654 1.00 94.88 92 LEU A C 1
ATOM 687 O O . LEU A 1 92 ? -14.042 -5.346 8.770 1.00 94.88 92 LEU A O 1
ATOM 691 N N . GLY A 1 93 ? -13.187 -7.069 7.612 1.00 94.50 93 GLY A N 1
ATOM 692 C CA . GLY A 1 93 ? -14.177 -7.032 6.537 1.00 94.50 93 GLY A CA 1
ATOM 693 C C . GLY A 1 93 ? -13.870 -6.016 5.439 1.00 94.50 93 GLY A C 1
ATOM 694 O O . GLY A 1 93 ? -14.801 -5.511 4.812 1.00 94.50 93 GLY A O 1
ATOM 695 N N . ALA A 1 94 ? -12.593 -5.701 5.201 1.00 95.88 94 ALA A N 1
ATOM 696 C CA . ALA A 1 94 ? -12.187 -4.906 4.046 1.00 95.88 94 ALA A CA 1
ATOM 697 C C . ALA A 1 94 ? -12.709 -5.519 2.734 1.00 95.88 94 ALA A C 1
ATOM 699 O O . ALA A 1 94 ? -12.557 -6.720 2.489 1.00 95.88 94 ALA A O 1
ATOM 700 N N . GLN A 1 95 ? -13.306 -4.676 1.888 1.00 93.75 95 GLN A N 1
ATOM 701 C CA . GLN A 1 95 ? -13.953 -5.109 0.645 1.00 93.75 95 GLN A CA 1
ATOM 702 C C . GLN A 1 95 ? -12.938 -5.590 -0.393 1.00 93.75 95 GLN A C 1
ATOM 704 O O . GLN A 1 95 ? -13.172 -6.590 -1.069 1.00 93.75 95 GLN A O 1
ATOM 709 N N . HIS A 1 96 ? -11.816 -4.879 -0.507 1.00 97.50 96 HIS A N 1
ATOM 710 C CA . HIS A 1 96 ? -10.760 -5.184 -1.458 1.00 97.50 96 HIS A CA 1
ATOM 711 C C . HIS A 1 96 ? -9.398 -4.785 -0.880 1.00 97.50 96 HIS A C 1
ATOM 713 O O . HIS A 1 96 ? -9.187 -3.624 -0.529 1.00 97.50 96 HIS A O 1
ATOM 719 N N . VAL A 1 97 ? -8.482 -5.740 -0.758 1.00 98.12 97 VAL A N 1
ATOM 720 C CA . VAL A 1 97 ? -7.141 -5.550 -0.194 1.00 98.12 97 VAL A CA 1
ATOM 721 C C . VAL A 1 97 ? -6.094 -5.831 -1.262 1.00 98.12 97 VAL A C 1
ATOM 723 O O . VAL A 1 97 ? -6.037 -6.925 -1.823 1.00 98.12 97 VAL A O 1
ATOM 726 N N . ILE A 1 98 ? -5.254 -4.834 -1.517 1.00 98.38 98 ILE A N 1
ATOM 727 C CA . ILE A 1 98 ? -4.131 -4.889 -2.442 1.00 98.38 98 ILE A CA 1
ATOM 728 C C . ILE A 1 98 ? -2.853 -4.884 -1.614 1.00 98.38 98 ILE A C 1
ATOM 730 O O . ILE A 1 98 ? -2.594 -3.901 -0.925 1.00 98.38 98 ILE A O 1
ATOM 734 N N . SER A 1 99 ? -2.024 -5.921 -1.710 1.00 97.81 99 SER A N 1
ATOM 735 C CA . SER A 1 99 ? -0.772 -5.988 -0.945 1.00 97.81 99 SER A CA 1
ATOM 736 C C . SER A 1 99 ? 0.456 -5.937 -1.849 1.00 97.81 99 SER A C 1
ATOM 738 O O . SER A 1 99 ? 0.557 -6.649 -2.850 1.00 97.81 99 SER A O 1
ATOM 740 N N . LYS A 1 100 ? 1.428 -5.096 -1.485 1.00 97.69 100 LYS A N 1
ATOM 741 C CA . LYS A 1 100 ? 2.734 -5.032 -2.146 1.00 97.69 100 LYS A CA 1
ATOM 742 C C . LYS A 1 100 ? 3.579 -6.241 -1.746 1.00 97.69 100 LYS A C 1
ATOM 744 O O . LYS A 1 100 ? 3.764 -6.498 -0.562 1.00 97.69 100 LYS A O 1
ATOM 749 N N . ALA A 1 101 ? 4.161 -6.933 -2.718 1.00 96.44 101 ALA A N 1
ATOM 750 C CA . ALA A 1 101 ? 5.133 -7.996 -2.504 1.00 96.44 101 ALA A CA 1
ATOM 751 C C . ALA A 1 101 ? 6.506 -7.600 -3.056 1.00 96.44 101 ALA A C 1
ATOM 753 O O . ALA A 1 101 ? 6.621 -7.064 -4.157 1.00 96.44 101 ALA A O 1
ATOM 754 N N . LYS A 1 102 ? 7.568 -7.922 -2.312 1.00 92.00 102 LYS A N 1
ATOM 755 C CA . LYS A 1 102 ? 8.953 -7.723 -2.770 1.00 92.00 102 LYS A CA 1
ATOM 756 C C . LYS A 1 102 ? 9.424 -8.813 -3.741 1.00 92.00 102 LYS A C 1
ATOM 758 O O . LYS A 1 102 ? 10.233 -8.564 -4.628 1.00 92.00 102 LYS A O 1
ATOM 763 N N . ASP A 1 103 ? 8.910 -10.031 -3.587 1.00 92.94 103 ASP A N 1
ATOM 764 C CA . ASP A 1 103 ? 9.321 -11.208 -4.348 1.00 92.94 103 ASP A CA 1
ATOM 765 C C . ASP A 1 103 ? 8.158 -12.202 -4.531 1.00 92.94 103 ASP A C 1
ATOM 767 O O . ASP A 1 103 ? 7.059 -12.014 -4.002 1.00 92.94 103 ASP A O 1
ATOM 771 N N . LEU A 1 104 ? 8.392 -13.255 -5.321 1.00 94.50 104 LEU A N 1
ATOM 772 C CA . LEU A 1 104 ? 7.385 -14.275 -5.638 1.00 94.50 104 LEU A CA 1
ATOM 773 C C . LEU A 1 104 ? 6.944 -15.096 -4.421 1.00 94.50 104 LEU A C 1
ATOM 775 O O . LEU A 1 104 ? 5.812 -15.579 -4.394 1.00 94.50 104 LEU A O 1
ATOM 779 N N . LEU A 1 105 ? 7.819 -15.299 -3.433 1.00 94.81 105 LEU A N 1
ATOM 780 C CA . LEU A 1 105 ? 7.467 -16.060 -2.238 1.00 94.81 105 LEU A CA 1
ATOM 781 C C . LEU A 1 105 ? 6.526 -15.234 -1.362 1.00 94.81 105 LEU A C 1
ATOM 783 O O . LEU A 1 105 ? 5.462 -15.728 -0.988 1.00 94.81 105 LEU A O 1
ATOM 787 N N . SER A 1 106 ? 6.880 -13.974 -1.100 1.00 94.50 106 SER A N 1
ATOM 788 C CA . SER A 1 106 ? 6.015 -13.018 -0.411 1.00 94.50 106 SER A CA 1
ATOM 789 C C . SER A 1 106 ? 4.673 -12.872 -1.120 1.00 94.50 106 SER A C 1
ATOM 791 O O . SER A 1 106 ? 3.644 -12.880 -0.452 1.00 94.50 106 SER A O 1
ATOM 793 N N . ALA A 1 107 ? 4.666 -12.820 -2.456 1.00 96.19 107 ALA A N 1
ATOM 794 C CA . ALA A 1 107 ? 3.429 -12.711 -3.218 1.00 96.19 107 ALA A CA 1
ATOM 795 C C . ALA A 1 107 ? 2.483 -13.895 -2.969 1.00 96.19 107 ALA A C 1
ATOM 797 O O . ALA A 1 107 ? 1.338 -13.701 -2.570 1.00 96.19 107 ALA A O 1
ATOM 798 N N . ARG A 1 108 ? 3.001 -15.125 -3.075 1.00 96.88 108 ARG A N 1
ATOM 799 C CA . ARG A 1 108 ? 2.229 -16.352 -2.808 1.00 96.88 108 ARG A CA 1
ATOM 800 C C . ARG A 1 108 ? 1.695 -16.427 -1.381 1.00 96.88 108 ARG A C 1
ATOM 802 O O . ARG A 1 108 ? 0.643 -17.018 -1.149 1.00 96.88 108 ARG A O 1
ATOM 809 N N . VAL A 1 109 ? 2.436 -15.897 -0.407 1.00 97.19 109 VAL A N 1
ATOM 810 C CA . VAL A 1 109 ? 1.972 -15.835 0.986 1.00 97.19 109 VAL A CA 1
ATOM 811 C C . VAL A 1 109 ? 0.814 -14.848 1.112 1.00 97.19 109 VAL A C 1
ATOM 813 O O . VAL A 1 109 ? -0.215 -15.219 1.667 1.00 97.19 109 VAL A O 1
ATOM 816 N N . LEU A 1 110 ? 0.953 -13.639 0.561 1.00 97.50 110 LEU A N 1
ATOM 817 C CA . LEU A 1 110 ? -0.072 -12.590 0.609 1.00 97.50 110 LEU A CA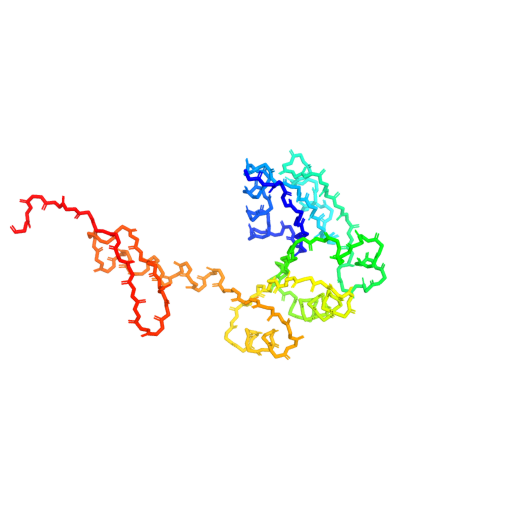 1
ATOM 818 C C . LEU A 1 110 ? -1.381 -13.029 -0.073 1.00 97.50 110 LEU A C 1
ATOM 820 O O . LEU A 1 110 ? -2.459 -12.843 0.488 1.00 97.50 110 LEU A O 1
ATOM 824 N N . GLU A 1 111 ? -1.292 -13.708 -1.218 1.00 96.94 111 GLU A N 1
ATOM 825 C CA . GLU A 1 111 ? -2.450 -14.324 -1.888 1.00 96.94 111 GLU A CA 1
ATOM 826 C C . GLU A 1 111 ? -3.152 -15.345 -0.979 1.00 96.94 111 GLU A C 1
ATOM 828 O O . GLU A 1 111 ? -4.374 -15.345 -0.838 1.00 96.94 111 GLU A O 1
ATOM 833 N N . ARG A 1 112 ? -2.383 -16.215 -0.308 1.00 96.88 112 ARG A N 1
ATOM 834 C CA . ARG A 1 112 ? -2.938 -17.280 0.544 1.00 96.88 112 ARG A CA 1
ATOM 835 C C . ARG A 1 112 ? -3.600 -16.776 1.820 1.00 96.88 112 ARG A C 1
ATOM 837 O O . ARG A 1 112 ? -4.495 -17.450 2.322 1.00 96.88 112 ARG A O 1
ATOM 844 N N . ILE A 1 113 ? -3.159 -15.641 2.354 1.00 95.38 113 ILE A N 1
ATOM 845 C CA . ILE A 1 113 ? -3.759 -15.029 3.550 1.00 95.38 113 ILE A CA 1
ATOM 846 C C . ILE A 1 113 ? -4.946 -14.114 3.213 1.00 95.38 113 ILE A C 1
ATOM 848 O O . ILE A 1 113 ? -5.562 -13.563 4.123 1.00 95.38 113 ILE A O 1
ATOM 852 N N . GLY A 1 114 ? -5.294 -13.985 1.928 1.00 92.69 114 GLY A N 1
ATOM 853 C CA . GLY A 1 114 ? -6.524 -13.339 1.484 1.00 92.69 114 GLY A CA 1
ATOM 854 C C . GLY A 1 114 ? -6.362 -11.939 0.900 1.00 92.69 114 GLY A C 1
ATOM 855 O O . GLY A 1 114 ? -7.368 -11.237 0.814 1.00 92.69 114 GLY A O 1
ATOM 856 N N . ALA A 1 115 ? -5.157 -11.516 0.495 1.00 97.62 115 ALA A N 1
ATOM 857 C CA . ALA A 1 115 ? -5.034 -10.345 -0.375 1.00 97.62 115 ALA A CA 1
ATOM 858 C C . ALA A 1 115 ? -5.801 -10.606 -1.682 1.00 97.62 115 ALA A C 1
ATOM 860 O O . ALA A 1 115 ? -5.603 -11.635 -2.329 1.00 97.62 115 ALA A O 1
ATOM 861 N N . ASP A 1 116 ? -6.685 -9.685 -2.060 1.00 97.88 116 ASP A N 1
ATOM 862 C CA . ASP A 1 116 ? -7.512 -9.811 -3.263 1.00 97.88 116 ASP A CA 1
ATOM 863 C C . ASP A 1 116 ? -6.705 -9.508 -4.534 1.00 97.88 116 ASP A C 1
ATOM 865 O O . ASP A 1 116 ? -7.019 -10.012 -5.610 1.00 97.88 116 ASP A O 1
ATOM 869 N N . MET A 1 117 ? -5.649 -8.700 -4.404 1.00 97.50 117 MET A N 1
ATOM 870 C CA . MET A 1 117 ? -4.652 -8.462 -5.441 1.00 97.50 117 MET A CA 1
ATOM 871 C C . MET A 1 117 ? -3.265 -8.338 -4.812 1.00 97.50 117 MET A C 1
ATOM 873 O O . MET A 1 117 ? -3.095 -7.727 -3.756 1.00 97.50 117 MET A O 1
ATOM 877 N N . VAL A 1 118 ? -2.252 -8.876 -5.486 1.00 97.00 118 VAL A N 1
ATOM 878 C CA . VAL A 1 118 ? -0.853 -8.712 -5.094 1.00 97.00 118 VAL A CA 1
ATOM 879 C C . VAL A 1 118 ? -0.080 -8.084 -6.238 1.00 97.00 118 VAL A C 1
ATOM 881 O O . VAL A 1 118 ? -0.216 -8.490 -7.387 1.00 97.00 118 VAL A O 1
ATOM 884 N N . ILE A 1 119 ? 0.738 -7.089 -5.912 1.00 95.44 119 ILE A N 1
ATOM 885 C CA . ILE A 1 119 ? 1.525 -6.326 -6.886 1.00 95.44 119 ILE A CA 1
ATOM 886 C C . ILE A 1 119 ? 3.011 -6.414 -6.556 1.00 95.44 119 ILE A C 1
ATOM 888 O O . ILE A 1 119 ? 3.386 -6.454 -5.379 1.00 95.44 119 ILE A O 1
ATOM 892 N N . ARG A 1 120 ? 3.874 -6.403 -7.576 1.00 95.75 120 ARG A N 1
ATOM 893 C CA . ARG A 1 120 ? 5.336 -6.416 -7.410 1.00 95.75 120 ARG A CA 1
ATOM 894 C C . ARG A 1 120 ? 5.944 -5.242 -8.180 1.00 95.75 120 ARG A C 1
ATOM 896 O O . ARG A 1 120 ? 6.603 -5.459 -9.196 1.00 95.75 120 ARG A O 1
ATOM 903 N N . PRO A 1 121 ? 5.765 -3.997 -7.695 1.00 94.31 121 PRO A N 1
ATOM 904 C CA . PRO A 1 121 ? 5.970 -2.786 -8.489 1.00 94.31 121 PRO A CA 1
ATOM 905 C C . PRO A 1 121 ? 7.336 -2.716 -9.177 1.00 94.31 121 PRO A C 1
ATOM 907 O O . PRO A 1 121 ? 7.427 -2.401 -10.360 1.00 94.31 121 PRO A O 1
ATOM 910 N N . GLU A 1 122 ? 8.403 -3.042 -8.450 1.00 93.94 122 GLU A N 1
ATOM 911 C CA . GLU A 1 122 ? 9.772 -3.002 -8.956 1.00 93.94 122 GLU A CA 1
ATOM 912 C C . GLU A 1 122 ? 10.028 -4.062 -10.038 1.00 93.94 122 GLU A C 1
ATOM 914 O O . GLU A 1 122 ? 10.705 -3.790 -11.029 1.00 93.94 122 GLU A O 1
ATOM 919 N N . HIS A 1 123 ? 9.476 -5.265 -9.869 1.00 93.75 123 HIS A N 1
ATOM 920 C CA . HIS A 1 123 ? 9.593 -6.334 -10.856 1.00 93.75 123 HIS A CA 1
ATOM 921 C C . HIS A 1 123 ? 8.760 -6.030 -12.100 1.00 93.75 123 HIS A C 1
ATOM 923 O O . HIS A 1 123 ? 9.272 -6.128 -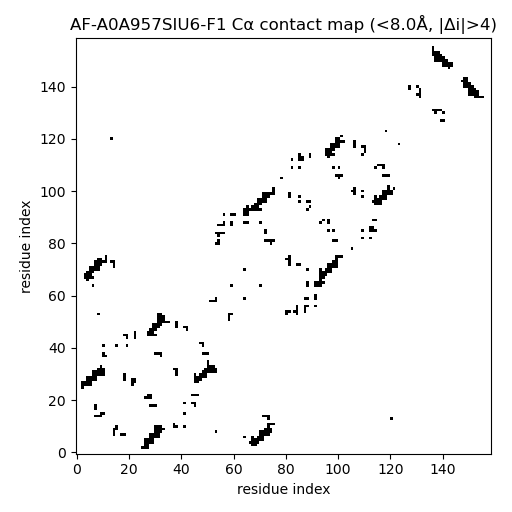13.212 1.00 93.75 123 HIS A O 1
ATOM 929 N N . ASP A 1 124 ? 7.503 -5.638 -11.910 1.00 91.19 124 ASP A N 1
ATOM 930 C CA . ASP A 1 124 ? 6.540 -5.427 -12.991 1.00 91.19 124 ASP A CA 1
ATOM 931 C C . ASP A 1 124 ? 6.987 -4.254 -13.875 1.00 91.19 124 ASP A C 1
ATOM 933 O O . ASP A 1 124 ? 7.034 -4.369 -15.101 1.00 91.19 124 ASP A O 1
ATOM 937 N N . MET A 1 125 ? 7.455 -3.161 -13.259 1.00 91.75 125 MET A N 1
ATOM 938 C CA . MET A 1 125 ? 8.057 -2.049 -13.995 1.00 91.75 125 MET A CA 1
ATOM 939 C C . MET A 1 125 ? 9.382 -2.443 -14.665 1.00 91.75 125 MET A C 1
ATOM 941 O O . MET A 1 125 ? 9.683 -1.967 -15.759 1.00 91.75 125 MET A O 1
ATOM 945 N N . GLY A 1 126 ? 10.171 -3.324 -14.042 1.00 92.81 126 GLY A N 1
ATOM 946 C CA . GLY A 1 126 ? 11.409 -3.845 -14.623 1.00 92.81 126 GLY A CA 1
ATOM 947 C C . GLY A 1 126 ? 11.170 -4.660 -15.897 1.00 92.81 126 GLY A C 1
ATOM 948 O O . GLY A 1 126 ? 11.851 -4.438 -16.899 1.00 92.81 126 GLY A O 1
ATOM 949 N N . VAL A 1 127 ? 10.179 -5.557 -15.883 1.00 89.38 127 VAL A N 1
ATOM 950 C CA . VAL A 1 127 ? 9.748 -6.327 -17.064 1.00 89.38 127 VAL A CA 1
ATOM 951 C C . VAL A 1 127 ? 9.267 -5.383 -18.165 1.00 89.38 127 VAL A C 1
ATOM 953 O O . VAL A 1 127 ? 9.727 -5.491 -19.302 1.00 89.38 127 VAL A O 1
ATOM 956 N N . ARG A 1 128 ? 8.418 -4.409 -17.817 1.00 83.94 128 ARG A N 1
ATOM 957 C CA . ARG A 1 128 ? 7.899 -3.412 -18.763 1.00 83.94 128 ARG A CA 1
ATOM 958 C C . ARG A 1 128 ? 9.015 -2.604 -19.430 1.00 83.94 128 ARG A C 1
ATOM 960 O O . ARG A 1 128 ? 9.053 -2.501 -20.655 1.00 83.94 128 ARG A O 1
ATOM 967 N N . LEU A 1 129 ? 9.960 -2.086 -18.644 1.00 88.38 129 LEU A N 1
ATOM 968 C CA . LEU A 1 129 ? 11.101 -1.327 -19.160 1.00 88.38 129 LEU A CA 1
ATOM 969 C C . LEU A 1 129 ? 11.997 -2.185 -20.066 1.00 88.38 129 LEU A C 1
ATOM 971 O O . LEU A 1 129 ? 12.438 -1.721 -21.116 1.00 88.38 129 LEU A O 1
ATOM 975 N N . ALA A 1 130 ? 12.267 -3.438 -19.687 1.00 88.25 130 ALA A N 1
ATOM 976 C CA . ALA A 1 130 ? 13.053 -4.352 -20.513 1.00 88.25 130 ALA A CA 1
ATOM 977 C C . ALA A 1 130 ? 12.375 -4.625 -21.867 1.00 88.25 130 ALA A C 1
ATOM 979 O O . ALA A 1 130 ? 13.052 -4.625 -22.896 1.00 88.25 130 ALA A O 1
ATOM 980 N N . GLY A 1 131 ? 11.048 -4.789 -21.875 1.00 83.75 131 GLY A N 1
ATOM 981 C CA . GLY A 1 131 ? 10.248 -4.915 -23.094 1.00 83.75 131 GLY A CA 1
ATOM 982 C C . GLY A 1 131 ? 10.413 -3.707 -24.020 1.00 83.75 131 GLY A C 1
ATOM 983 O O . GLY A 1 131 ? 10.832 -3.876 -25.167 1.00 83.75 131 GLY A O 1
ATOM 984 N N . GLN A 1 132 ? 10.205 -2.496 -23.493 1.00 80.31 132 GLN A N 1
ATOM 985 C CA . GLN A 1 132 ? 10.369 -1.233 -24.232 1.00 80.31 132 GLN A CA 1
ATOM 986 C C . GLN A 1 132 ? 11.785 -1.061 -24.810 1.00 80.31 132 GLN A C 1
ATOM 988 O O . GLN A 1 132 ? 11.957 -0.641 -25.951 1.00 80.31 132 GLN A O 1
ATOM 993 N N . LEU A 1 133 ? 12.828 -1.416 -24.053 1.00 83.50 133 LEU A N 1
ATOM 994 C CA . LEU A 1 133 ? 14.213 -1.307 -24.529 1.00 83.50 133 LEU A CA 1
ATOM 995 C C . LEU A 1 133 ? 14.573 -2.372 -25.575 1.00 83.50 133 LEU A C 1
ATOM 997 O O . LEU A 1 133 ? 15.412 -2.120 -26.440 1.00 83.50 133 LEU A O 1
ATOM 1001 N N . SER A 1 134 ? 13.966 -3.559 -25.497 1.00 82.56 134 SER A N 1
ATOM 1002 C CA . SER A 1 134 ? 14.212 -4.650 -26.449 1.00 82.56 134 SER A CA 1
ATOM 1003 C C . SER A 1 134 ? 13.603 -4.392 -27.829 1.00 82.56 134 SER A C 1
ATOM 1005 O O . SER A 1 134 ? 14.124 -4.886 -28.830 1.00 82.56 134 SER A O 1
ATOM 1007 N N . SER A 1 135 ? 12.540 -3.585 -27.894 1.00 77.25 135 SER A N 1
ATOM 1008 C CA . SER A 1 135 ? 11.890 -3.179 -29.135 1.00 77.25 135 SER A CA 1
ATOM 1009 C C . SER A 1 135 ? 11.630 -1.671 -29.112 1.00 77.25 135 SER A C 1
ATOM 1011 O O . SER A 1 135 ? 10.622 -1.243 -28.560 1.00 77.25 135 SER A O 1
ATOM 1013 N N . PRO A 1 136 ? 12.488 -0.847 -29.747 1.00 68.25 136 PRO A N 1
ATOM 1014 C CA . PRO A 1 136 ? 12.387 0.617 -29.702 1.00 68.25 136 PRO A CA 1
ATOM 1015 C C . PRO A 1 136 ? 11.086 1.195 -30.269 1.00 68.25 136 PRO A C 1
ATOM 1017 O O . PRO A 1 136 ? 10.827 2.380 -30.113 1.00 68.25 136 PRO A O 1
ATOM 1020 N N . THR A 1 137 ? 10.308 0.382 -30.987 1.00 71.44 137 THR A N 1
ATOM 1021 C CA . THR A 1 137 ? 8.991 0.762 -31.507 1.00 71.44 137 THR A CA 1
ATOM 1022 C C . THR A 1 137 ? 7.863 0.445 -30.530 1.00 71.44 137 THR A C 1
ATOM 1024 O O . THR A 1 137 ? 6.772 0.959 -30.721 1.00 71.44 137 THR A O 1
ATOM 1027 N N . VAL A 1 138 ? 8.084 -0.361 -29.489 1.00 71.19 138 VAL A N 1
ATOM 1028 C CA . VAL A 1 138 ? 7.070 -0.681 -28.477 1.00 71.19 138 VAL A CA 1
ATOM 1029 C C . VAL A 1 138 ? 7.057 0.413 -27.412 1.00 71.19 138 VAL A C 1
ATOM 1031 O O . VAL A 1 138 ? 7.993 0.546 -26.626 1.00 71.19 138 VAL A O 1
ATOM 1034 N N . ILE A 1 139 ? 5.978 1.194 -27.401 1.00 70.75 139 ILE A N 1
ATOM 1035 C CA . ILE A 1 139 ? 5.731 2.270 -26.435 1.00 70.75 139 ILE A CA 1
ATOM 1036 C C . ILE A 1 139 ? 5.233 1.676 -25.120 1.00 70.75 139 ILE A C 1
ATOM 1038 O O . ILE A 1 139 ? 5.696 2.064 -24.049 1.00 70.75 139 ILE A O 1
ATOM 1042 N N . ASP A 1 140 ? 4.304 0.725 -25.185 1.00 69.88 140 ASP A N 1
ATOM 1043 C CA . ASP A 1 140 ? 3.724 0.108 -24.000 1.00 69.88 140 ASP A CA 1
ATOM 1044 C C . ASP A 1 140 ? 3.210 -1.298 -24.288 1.00 69.88 140 ASP A C 1
ATOM 1046 O O . ASP A 1 140 ? 2.942 -1.649 -25.437 1.00 69.88 140 ASP A O 1
ATOM 1050 N N . ALA A 1 141 ? 3.057 -2.096 -23.239 1.00 70.75 141 ALA A N 1
ATOM 1051 C CA . ALA A 1 141 ? 2.465 -3.416 -23.340 1.00 70.75 141 ALA A CA 1
ATOM 1052 C C . ALA A 1 141 ? 1.611 -3.711 -22.100 1.00 70.75 141 ALA A C 1
ATOM 1054 O O . ALA A 1 141 ? 2.034 -3.489 -20.963 1.00 70.75 141 ALA A O 1
ATOM 1055 N N . LEU A 1 142 ? 0.379 -4.158 -22.333 1.00 75.81 142 LEU A N 1
ATOM 1056 C CA . LEU A 1 142 ? -0.609 -4.484 -21.314 1.00 75.81 142 LEU A CA 1
ATOM 1057 C C . LEU A 1 142 ? -0.964 -5.968 -21.413 1.00 75.81 142 LEU A C 1
ATOM 1059 O O . LEU A 1 142 ? -1.612 -6.397 -22.371 1.00 75.81 142 LEU A O 1
ATOM 1063 N N . GLU A 1 143 ? -0.581 -6.743 -20.401 1.00 72.38 143 GLU A N 1
ATOM 1064 C CA . GLU A 1 143 ? -0.955 -8.151 -20.290 1.00 72.38 143 GLU A CA 1
ATO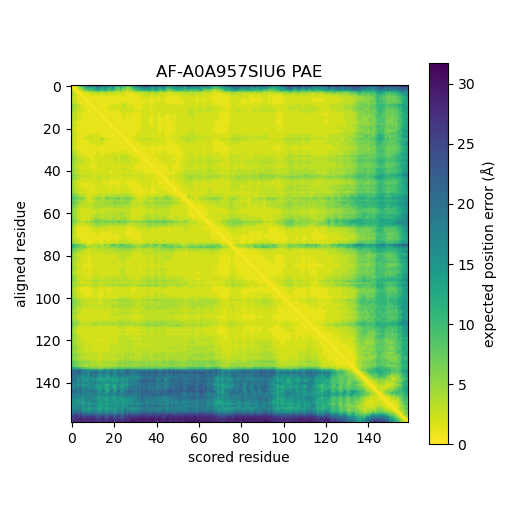M 1065 C C . GLU A 1 143 ? -2.453 -8.270 -19.959 1.00 72.38 143 GLU A C 1
ATOM 1067 O O . GLU A 1 143 ? -2.949 -7.663 -19.009 1.00 72.38 143 GLU A O 1
ATOM 1072 N N . MET A 1 144 ? -3.190 -9.048 -20.754 1.00 76.31 144 MET A N 1
ATOM 1073 C CA . MET A 1 144 ? -4.629 -9.282 -20.563 1.00 76.31 144 MET A CA 1
ATOM 1074 C C . MET A 1 144 ? -4.934 -10.611 -19.857 1.00 76.31 144 MET A C 1
ATOM 1076 O O . MET A 1 144 ? -6.101 -10.941 -19.648 1.00 76.31 144 MET A O 1
ATOM 1080 N N . GLY A 1 145 ? -3.899 -11.367 -19.479 1.00 68.38 145 GLY A N 1
ATOM 1081 C CA . GLY A 1 145 ? -4.023 -12.735 -18.978 1.00 68.38 145 GLY A CA 1
ATOM 1082 C C . GLY A 1 145 ? -4.094 -13.778 -20.100 1.00 68.38 145 GLY A C 1
ATOM 1083 O O . GLY A 1 145 ? -4.179 -13.458 -21.287 1.00 68.38 145 GLY A O 1
ATOM 1084 N N . ASP A 1 146 ? -4.009 -15.057 -19.722 1.00 73.25 146 ASP A N 1
ATOM 1085 C CA . ASP A 1 146 ? -4.052 -16.214 -20.634 1.00 73.25 146 ASP A CA 1
ATOM 1086 C C . ASP A 1 146 ? -3.014 -16.182 -21.774 1.00 73.25 146 ASP A C 1
ATOM 1088 O O . ASP A 1 146 ? -3.236 -16.738 -22.849 1.00 73.25 146 ASP A O 1
ATOM 1092 N N . GLY A 1 147 ? -1.873 -15.521 -21.553 1.00 75.62 147 GLY A N 1
ATOM 1093 C CA . GLY A 1 147 ? -0.819 -15.359 -22.560 1.00 75.62 147 GLY A CA 1
ATOM 1094 C C . GLY A 1 147 ? -1.147 -14.353 -23.668 1.00 75.62 147 GLY A C 1
ATOM 1095 O O . GLY A 1 147 ? -0.480 -14.360 -24.701 1.00 75.62 147 GLY A O 1
ATOM 1096 N N . HIS A 1 148 ? -2.161 -13.505 -23.477 1.00 79.00 148 HIS A N 1
ATOM 1097 C CA . HIS A 1 148 ? -2.515 -12.433 -24.405 1.00 79.00 148 HIS A CA 1
ATOM 1098 C C . HIS A 1 148 ? -1.982 -11.085 -23.912 1.00 79.00 148 HIS A C 1
ATOM 1100 O O . HIS A 1 148 ? -2.058 -10.769 -22.724 1.00 79.00 148 HIS A O 1
ATOM 1106 N N . GLU A 1 149 ? -1.506 -10.261 -24.843 1.00 79.62 149 GLU A N 1
ATOM 1107 C CA . GLU A 1 149 ? -0.955 -8.936 -24.564 1.00 79.62 149 GLU A CA 1
ATOM 1108 C C . GLU A 1 149 ? -1.402 -7.938 -25.640 1.00 79.62 149 GLU A C 1
ATOM 1110 O O . GLU A 1 149 ? -1.477 -8.270 -26.827 1.00 79.62 149 GLU A O 1
ATOM 1115 N N . VAL A 1 150 ? -1.723 -6.715 -25.221 1.00 84.56 150 VAL A N 1
ATOM 1116 C CA . VAL A 1 150 ? -1.967 -5.575 -26.109 1.00 84.56 150 VAL A CA 1
ATOM 1117 C C . VAL A 1 150 ? -0.722 -4.707 -26.110 1.00 84.56 150 VAL A C 1
ATOM 1119 O O . VAL A 1 150 ? -0.285 -4.270 -25.053 1.00 84.56 150 VAL A O 1
ATOM 1122 N N . ILE A 1 151 ? -0.173 -4.437 -27.291 1.00 81.88 151 ILE A N 1
ATOM 1123 C CA . ILE A 1 151 ? 1.076 -3.690 -27.443 1.00 81.88 151 ILE A CA 1
ATOM 1124 C C . ILE A 1 151 ? 0.788 -2.376 -28.173 1.00 81.88 151 ILE A C 1
ATOM 1126 O O . ILE A 1 151 ? 0.216 -2.378 -29.266 1.00 81.88 151 ILE A O 1
ATOM 1130 N N . GLU A 1 152 ? 1.188 -1.256 -27.577 1.00 80.25 152 GLU A N 1
ATOM 1131 C CA . GLU A 1 152 ? 1.221 0.052 -28.226 1.00 80.25 152 GLU A CA 1
ATOM 1132 C C . GLU A 1 152 ? 2.541 0.197 -28.988 1.00 80.25 152 GLU A C 1
ATOM 1134 O O . GLU A 1 152 ? 3.622 0.053 -28.416 1.00 80.25 152 GLU A O 1
ATOM 1139 N N . VAL A 1 153 ? 2.456 0.473 -30.291 1.00 82.19 153 VAL A N 1
ATOM 1140 C CA . VAL A 1 153 ? 3.619 0.538 -31.183 1.00 82.19 153 VAL A CA 1
ATOM 1141 C C . VAL A 1 153 ? 3.663 1.888 -31.893 1.00 82.19 153 VAL A C 1
ATOM 1143 O O . VAL A 1 153 ? 2.675 2.312 -32.494 1.00 82.19 153 VAL A O 1
ATOM 1146 N N . GLU A 1 154 ? 4.820 2.548 -31.876 1.00 79.06 154 GLU A N 1
ATOM 1147 C CA . GLU A 1 154 ? 5.081 3.736 -32.681 1.00 79.06 154 GLU A CA 1
ATOM 1148 C C . GLU A 1 154 ? 5.350 3.340 -34.137 1.00 79.06 154 GLU A C 1
ATOM 1150 O O . GLU A 1 154 ? 6.304 2.621 -34.450 1.00 79.06 154 GLU A O 1
ATOM 1155 N N . ILE A 1 155 ? 4.524 3.826 -35.064 1.00 79.19 155 ILE A N 1
ATOM 1156 C CA . ILE A 1 155 ? 4.739 3.592 -36.494 1.00 79.19 155 ILE A CA 1
ATOM 1157 C C . ILE A 1 155 ? 5.727 4.636 -37.021 1.00 79.19 155 ILE A C 1
ATOM 1159 O O . ILE A 1 155 ? 5.379 5.805 -37.183 1.00 79.19 155 ILE A O 1
ATOM 1163 N N . SER A 1 156 ? 6.946 4.209 -37.360 1.00 71.94 156 SER A N 1
ATOM 1164 C CA . SER A 1 156 ? 7.899 5.038 -38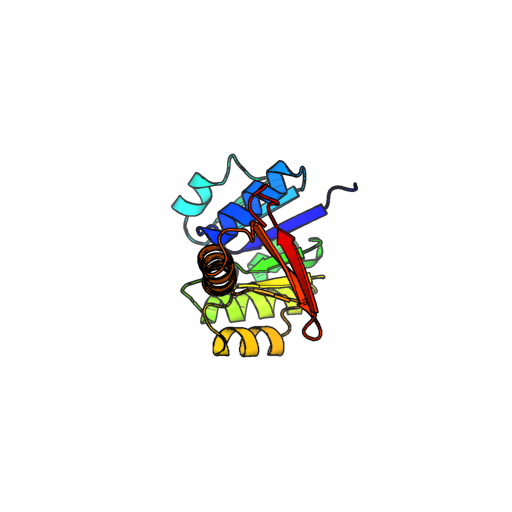.110 1.00 71.94 156 SER A CA 1
ATOM 1165 C C . SER A 1 156 ? 7.890 4.673 -39.600 1.00 71.94 156 SER A C 1
ATOM 1167 O O . SER A 1 156 ? 7.724 3.513 -39.967 1.00 71.94 156 SER A O 1
ATOM 1169 N N . ALA A 1 157 ? 8.093 5.656 -40.485 1.00 65.88 157 ALA A N 1
ATOM 1170 C CA . ALA A 1 157 ? 8.024 5.502 -41.948 1.00 65.88 157 ALA A CA 1
ATOM 1171 C C . ALA A 1 157 ? 9.148 4.636 -42.579 1.00 65.88 157 ALA A C 1
ATOM 1173 O O . ALA A 1 157 ? 9.379 4.710 -43.785 1.00 65.88 157 ALA A O 1
ATOM 1174 N N . LYS A 1 158 ? 9.877 3.849 -41.779 1.00 56.75 158 LYS A N 1
ATOM 1175 C CA . LYS A 1 158 ? 10.971 2.956 -42.195 1.00 56.75 158 LYS A CA 1
ATOM 1176 C C . LYS A 1 158 ? 10.657 1.483 -41.889 1.00 56.75 158 LYS A C 1
ATOM 1178 O O . LYS A 1 158 ? 11.485 0.786 -41.305 1.00 56.75 158 LYS A O 1
ATOM 1183 N N . LEU A 1 159 ? 9.472 1.028 -42.288 1.00 49.53 159 LEU A N 1
ATOM 1184 C CA . LEU A 1 159 ? 9.159 -0.397 -42.445 1.00 49.53 159 LEU A CA 1
ATOM 1185 C C . LEU A 1 159 ? 9.271 -0.791 -43.918 1.00 49.53 159 LEU A C 1
ATOM 1187 O O . LEU A 1 159 ? 8.764 -0.019 -44.763 1.00 49.53 159 LEU A O 1
#

Mean predicted aligned error: 5.88 Å

Foldseek 3Di:
DDAFEEEQEDLPPVSVVVQLVSVVVVHAYEYEYCDPVSQVVRCVRHNHYDNDQLLDLVGCVVVVLQRGQEYEQEDEPDLVSQLSNLLSSVVSNHNAYEGEDCDPVSQVSSVVSPHNHYDDPVVVVVVFVVVCVVDVQFPGWDDPDPPDIDTHGHDDPPD

Solvent-accessible surface area (backbone atoms only — not comparable to full-atom values): 8623 Å² total; per-residue (Å²): 132,84,73,50,39,36,38,30,37,22,50,47,79,67,24,37,52,54,39,38,51,44,28,73,72,61,29,47,22,39,38,30,24,74,49,59,68,47,37,68,77,42,39,93,50,36,72,42,54,42,78,40,58,58,54,40,51,69,50,41,57,74,74,41,53,46,76,27,64,32,35,38,40,36,38,69,88,50,60,66,51,37,52,38,26,51,43,36,42,50,75,61,51,36,74,33,36,36,34,51,23,92,46,73,68,54,33,56,50,44,50,73,66,60,36,74,40,71,45,39,67,72,58,56,52,47,54,52,50,52,51,30,70,74,35,85,45,38,75,44,74,45,77,74,55,97,92,41,70,51,72,42,65,61,89,64,98,83,119

Nearest PDB structures (foldseek):
  8xmi-assembly1_D  TM=9.296E-01  e=1.843E-18  Bacillus subtilis
  8k1t-assembly1_F  TM=9.397E-01  e=6.294E-18  Bacillus subtilis
  8xmi-assembly1_E  TM=9.319E-01  e=6.294E-18  Bacillus subtilis
  8k1t-assembly1_E  TM=9.397E-01  e=7.163E-18  Bacillus subtilis
  6s5e-assembly1_E-4  TM=9.234E-01  e=5.530E-18  Bacillus subtilis subsp. subtilis str. 168